Protein AF-A0A1B6MP65-F1 (afdb_monomer_lite)

Sequence (107 aa):
VNLLQTLPEADRSKDRLSELLDDRNLGFLCPLLRIQAELWKQLEADQNPSALYKWIKESLEPAHHMDKSFISALVTVVVKYISQEASGADKGQEREKALLEKYKPVL

Structure (mmCIF, N/CA/C/O backbone):
data_AF-A0A1B6MP65-F1
#
_entry.id   AF-A0A1B6MP65-F1
#
loop_
_atom_site.group_PDB
_atom_site.id
_atom_site.type_symbol
_atom_site.label_atom_id
_atom_site.label_alt_id
_atom_site.label_comp_id
_atom_site.label_asym_id
_atom_site.label_entity_id
_atom_site.label_seq_id
_atom_site.pdbx_PDB_ins_code
_atom_site.Cartn_x
_atom_site.Cartn_y
_atom_site.Cartn_z
_atom_site.occupancy
_atom_site.B_iso_or_equiv
_atom_site.auth_seq_id
_atom_site.auth_comp_id
_atom_site.auth_asym_id
_atom_site.auth_atom_id
_atom_site.pdbx_PDB_model_num
ATOM 1 N N . VAL A 1 1 ? 0.132 1.452 -26.543 1.00 64.75 1 VAL A N 1
ATOM 2 C CA . VAL A 1 1 ? -1.016 0.553 -26.822 1.00 64.75 1 VAL A CA 1
ATOM 3 C C . VAL A 1 1 ? -1.878 0.495 -25.573 1.00 64.75 1 VAL A C 1
ATOM 5 O O . VAL A 1 1 ? -1.317 0.316 -24.501 1.00 64.75 1 VAL A O 1
ATOM 8 N N . ASN A 1 2 ? -3.195 0.698 -25.674 1.00 79.38 2 ASN A N 1
ATOM 9 C CA . ASN A 1 2 ? -4.102 0.537 -24.534 1.00 79.38 2 ASN A CA 1
ATOM 10 C C . ASN A 1 2 ? -4.548 -0.931 -24.455 1.00 79.38 2 ASN A C 1
ATOM 12 O O . ASN A 1 2 ? -5.446 -1.343 -25.184 1.00 79.38 2 ASN A O 1
ATOM 16 N N . LEU A 1 3 ? -3.896 -1.721 -23.599 1.00 83.12 3 LEU A N 1
ATOM 17 C CA . LEU A 1 3 ? -4.146 -3.166 -23.481 1.00 83.12 3 LEU A CA 1
ATOM 18 C C . LEU A 1 3 ? -5.577 -3.480 -23.026 1.00 83.12 3 LEU A C 1
ATOM 20 O O . LEU A 1 3 ? -6.166 -4.456 -23.477 1.00 83.12 3 LEU A O 1
ATOM 24 N N . LEU A 1 4 ? -6.189 -2.604 -22.228 1.00 85.38 4 LEU A N 1
ATOM 25 C CA . LEU A 1 4 ? -7.594 -2.724 -21.828 1.00 85.38 4 LEU A CA 1
ATOM 26 C C . LEU A 1 4 ? -8.533 -2.689 -23.042 1.00 85.38 4 LEU A C 1
ATOM 28 O O . LEU A 1 4 ? -9.503 -3.434 -23.098 1.00 85.38 4 LEU A O 1
ATOM 32 N N . GLN A 1 5 ? -8.219 -1.877 -24.055 1.00 89.19 5 GLN A N 1
ATOM 33 C CA . GLN A 1 5 ? -9.007 -1.807 -25.291 1.00 89.19 5 GLN A CA 1
ATOM 34 C C . GLN A 1 5 ? -8.798 -3.011 -26.218 1.00 89.19 5 GLN A C 1
ATOM 36 O O . GLN A 1 5 ? -9.580 -3.192 -27.148 1.00 89.19 5 GLN A O 1
ATOM 41 N N . THR A 1 6 ? -7.788 -3.846 -25.957 1.00 87.81 6 THR A N 1
ATOM 42 C CA . THR A 1 6 ? -7.580 -5.107 -26.688 1.00 87.81 6 THR A CA 1
ATOM 43 C C . THR A 1 6 ? -8.374 -6.281 -26.111 1.00 87.81 6 THR A C 1
ATOM 45 O O . THR A 1 6 ? -8.427 -7.336 -26.738 1.00 87.81 6 THR A O 1
ATOM 48 N N . LEU A 1 7 ? -9.018 -6.105 -24.949 1.00 88.62 7 LEU A N 1
ATOM 49 C CA . LEU A 1 7 ? -9.878 -7.117 -24.337 1.00 88.62 7 LEU A CA 1
ATOM 50 C C . LEU A 1 7 ? -11.323 -7.046 -24.874 1.00 88.62 7 LEU A C 1
ATOM 52 O O . LEU A 1 7 ? -11.797 -5.951 -25.227 1.00 88.62 7 LEU A O 1
ATOM 56 N N . PRO A 1 8 ? -12.049 -8.187 -24.890 1.00 92.31 8 PRO A N 1
ATOM 57 C CA . PRO A 1 8 ? -13.499 -8.206 -25.070 1.00 92.31 8 PRO A CA 1
ATOM 58 C C . PRO A 1 8 ? -14.184 -7.254 -24.091 1.00 92.31 8 PRO A C 1
ATOM 60 O O . PRO A 1 8 ? -13.734 -7.100 -22.961 1.00 92.31 8 PRO A O 1
ATOM 63 N N . GLU A 1 9 ? -15.283 -6.622 -24.504 1.00 92.06 9 GLU A N 1
ATOM 64 C CA . GLU A 1 9 ? -15.932 -5.561 -23.720 1.00 92.06 9 GLU A CA 1
ATOM 65 C C . GLU A 1 9 ? -16.355 -6.007 -22.311 1.00 92.06 9 GLU A C 1
ATOM 67 O O . GLU A 1 9 ? -16.188 -5.249 -21.360 1.00 92.06 9 GLU A O 1
ATOM 72 N N . ALA A 1 10 ? -16.789 -7.262 -22.169 1.00 91.25 10 ALA A N 1
ATOM 73 C CA . ALA A 1 10 ? -17.142 -7.871 -20.887 1.00 91.25 10 ALA A CA 1
ATOM 74 C C . ALA A 1 10 ? -15.949 -8.033 -19.922 1.00 91.25 10 ALA A C 1
ATOM 76 O O . ALA A 1 10 ? -16.143 -8.061 -18.712 1.00 91.25 10 ALA A O 1
ATOM 77 N N . ASP A 1 11 ? -14.723 -8.105 -20.447 1.00 86.94 11 ASP A N 1
ATOM 78 C CA . ASP A 1 11 ? -13.488 -8.317 -19.683 1.00 86.94 11 ASP A CA 1
ATOM 79 C C . ASP A 1 11 ? -12.713 -7.010 -19.430 1.00 86.94 11 ASP A C 1
ATOM 81 O O . ASP A 1 11 ? -11.602 -7.039 -18.897 1.00 86.94 11 ASP A O 1
ATOM 85 N N . ARG A 1 12 ? -13.252 -5.841 -19.815 1.00 90.56 12 ARG A N 1
ATOM 86 C CA . ARG A 1 12 ? -12.559 -4.544 -19.698 1.00 90.56 12 ARG A CA 1
ATOM 87 C C . ARG A 1 12 ? -12.552 -3.996 -18.269 1.00 90.56 12 ARG A C 1
ATOM 89 O O . ARG A 1 12 ? -13.065 -2.910 -18.002 1.00 90.56 12 ARG A O 1
ATOM 96 N N . SER A 1 13 ? -11.907 -4.707 -17.355 1.00 88.44 13 SER A N 1
ATOM 97 C CA . SER A 1 13 ? -11.585 -4.221 -16.014 1.00 88.44 13 SER A CA 1
ATOM 98 C C . SER A 1 13 ? -10.080 -4.307 -15.751 1.00 88.44 13 SER A C 1
ATOM 100 O O . SER A 1 13 ? -9.357 -5.073 -16.390 1.00 88.44 13 SER A O 1
ATOM 102 N N . LYS A 1 14 ? -9.580 -3.478 -14.826 1.00 80.75 14 LYS A N 1
ATOM 103 C CA . LYS A 1 14 ? -8.157 -3.493 -14.446 1.00 80.75 14 LYS A CA 1
ATOM 104 C C . LYS A 1 14 ? -7.775 -4.806 -13.767 1.00 80.75 14 LYS A C 1
ATOM 106 O O . LYS A 1 14 ? -6.712 -5.334 -14.071 1.00 80.75 14 LYS A O 1
ATOM 111 N N . ASP A 1 15 ? -8.654 -5.328 -12.917 1.00 81.88 15 ASP A N 1
ATOM 112 C CA . ASP A 1 15 ? -8.445 -6.598 -12.219 1.00 81.88 15 ASP A CA 1
ATOM 113 C C . ASP A 1 15 ? -8.366 -7.751 -13.225 1.00 81.88 15 ASP A C 1
ATOM 115 O O . ASP A 1 15 ? -7.399 -8.509 -13.220 1.00 81.88 15 ASP A O 1
ATOM 119 N N . ARG A 1 16 ? -9.294 -7.794 -14.194 1.00 86.19 16 ARG A N 1
ATOM 120 C CA . ARG A 1 16 ? -9.304 -8.823 -15.238 1.00 86.19 16 ARG A CA 1
ATOM 121 C C . ARG A 1 16 ? -8.095 -8.731 -16.163 1.00 86.19 16 ARG A C 1
ATOM 123 O O . ARG A 1 16 ? -7.517 -9.753 -16.524 1.00 86.19 16 ARG A O 1
ATOM 130 N N . LEU A 1 17 ? -7.685 -7.516 -16.535 1.00 86.62 17 LEU A N 1
ATOM 131 C CA . LEU A 1 17 ? -6.449 -7.312 -17.288 1.00 86.62 17 LEU A CA 1
ATOM 132 C C . LEU A 1 17 ? -5.233 -7.810 -16.492 1.00 86.62 17 LEU A C 1
ATOM 134 O O . LEU A 1 17 ? -4.375 -8.460 -17.078 1.00 86.62 17 LEU A O 1
ATOM 138 N N . SER A 1 18 ? -5.162 -7.537 -15.186 1.00 80.56 18 SER A N 1
ATOM 139 C CA . SER A 1 18 ? -4.059 -7.999 -14.336 1.00 80.56 18 SER A CA 1
ATOM 140 C C . SER A 1 18 ? -3.998 -9.526 -14.268 1.00 80.56 18 SER A C 1
ATOM 142 O O . SER A 1 18 ? -2.940 -10.088 -14.533 1.00 80.56 18 SER A O 1
ATOM 144 N N . GLU A 1 19 ? -5.128 -10.197 -14.019 1.00 83.44 19 GLU A N 1
ATOM 145 C CA . GLU A 1 19 ? -5.228 -11.666 -14.020 1.00 83.44 19 GLU A CA 1
ATOM 146 C C . GLU A 1 19 ? -4.741 -12.269 -15.345 1.00 83.44 19 GLU A C 1
ATOM 148 O O . GLU A 1 19 ? -3.884 -13.146 -15.365 1.00 83.44 19 GLU A O 1
ATOM 153 N N . LEU A 1 20 ? -5.228 -11.746 -16.476 1.00 86.00 20 LEU A N 1
ATOM 154 C CA . LEU A 1 20 ? -4.877 -12.242 -17.811 1.00 86.00 20 LEU A CA 1
ATOM 155 C C . LEU A 1 20 ? -3.405 -12.031 -18.180 1.00 86.00 20 LEU A C 1
ATOM 157 O O . LEU A 1 20 ? -2.879 -12.749 -19.042 1.00 86.00 20 LEU A O 1
ATOM 161 N N . LEU A 1 21 ? -2.772 -11.001 -17.614 1.00 85.19 21 LEU A N 1
ATOM 162 C CA . LEU A 1 21 ? -1.347 -10.751 -17.776 1.00 85.19 21 LEU A CA 1
ATOM 163 C C . LEU A 1 21 ? -0.536 -11.696 -16.888 1.00 85.19 21 LEU A C 1
ATOM 165 O O . LEU A 1 21 ? 0.435 -12.268 -17.377 1.00 85.19 21 LEU A O 1
ATOM 169 N N . ASP A 1 22 ? -0.944 -11.915 -15.641 1.00 81.50 22 ASP A N 1
ATOM 170 C CA . ASP A 1 22 ? -0.267 -12.831 -14.719 1.00 81.50 22 ASP A CA 1
ATOM 171 C C . ASP A 1 22 ? -0.348 -14.289 -15.204 1.00 81.50 22 ASP A C 1
ATOM 173 O O . ASP A 1 22 ? 0.688 -14.949 -15.302 1.00 81.50 22 ASP A O 1
ATOM 177 N N . ASP A 1 23 ? -1.521 -14.748 -15.662 1.00 87.19 23 ASP A N 1
ATOM 178 C CA . ASP A 1 23 ? -1.737 -16.091 -16.234 1.00 87.19 23 ASP A CA 1
ATOM 179 C C . ASP A 1 23 ? -0.810 -16.398 -17.424 1.00 87.19 23 ASP A C 1
ATOM 181 O O . ASP A 1 23 ? -0.514 -17.556 -17.728 1.00 87.19 23 ASP A O 1
ATOM 185 N N . ARG A 1 24 ? -0.350 -15.356 -18.129 1.00 86.06 24 ARG A N 1
ATOM 186 C CA . ARG A 1 24 ? 0.520 -15.469 -19.310 1.00 86.06 24 ARG A CA 1
ATOM 187 C C . ARG A 1 24 ? 1.962 -15.031 -19.059 1.00 86.06 24 ARG A C 1
ATOM 189 O O . ARG A 1 24 ? 2.720 -14.920 -20.021 1.00 86.06 24 ARG A O 1
ATOM 196 N N . ASN A 1 25 ? 2.354 -14.767 -17.811 1.00 77.75 25 ASN A N 1
ATOM 197 C CA . ASN A 1 25 ? 3.654 -14.177 -17.454 1.00 77.75 25 ASN A CA 1
ATOM 198 C C . ASN A 1 25 ? 3.947 -12.832 -18.163 1.00 77.75 25 ASN A C 1
ATOM 200 O O . ASN A 1 25 ? 5.098 -12.448 -18.368 1.00 77.75 25 ASN A O 1
ATOM 204 N N . LEU A 1 26 ? 2.898 -12.095 -18.534 1.00 79.81 26 LEU A N 1
ATOM 205 C CA . LEU A 1 26 ? 2.939 -10.779 -19.172 1.00 79.81 26 LEU A CA 1
ATOM 206 C C . LEU A 1 26 ? 2.720 -9.624 -18.182 1.00 79.81 26 LEU A C 1
ATOM 208 O O . LEU A 1 26 ? 2.556 -8.483 -18.612 1.00 79.81 26 LEU A O 1
ATOM 212 N N . GLY A 1 27 ? 2.749 -9.870 -16.867 1.00 68.31 27 GLY A N 1
ATOM 213 C CA . GLY A 1 27 ? 2.593 -8.829 -15.836 1.00 68.31 27 GLY A CA 1
ATOM 214 C C . GLY A 1 27 ? 3.551 -7.635 -16.000 1.00 68.31 27 GLY A C 1
ATOM 215 O O . GLY A 1 27 ? 3.234 -6.516 -15.600 1.00 68.31 27 GLY A O 1
ATOM 216 N N . PHE A 1 28 ? 4.687 -7.828 -16.687 1.00 67.25 28 PHE A N 1
ATOM 217 C CA . PHE A 1 28 ? 5.624 -6.758 -17.055 1.00 67.25 28 PHE A CA 1
ATOM 218 C C . PHE A 1 28 ? 5.030 -5.687 -17.987 1.00 67.25 28 PHE A C 1
ATOM 220 O O . PHE A 1 28 ? 5.566 -4.586 -18.062 1.00 67.25 28 PHE A O 1
ATOM 227 N N . LEU A 1 29 ? 3.937 -5.980 -18.699 1.00 73.38 29 LEU A N 1
ATOM 228 C CA . LEU A 1 29 ? 3.256 -5.022 -19.575 1.00 73.38 29 LEU A CA 1
ATOM 229 C C . LEU A 1 29 ? 2.424 -3.992 -18.797 1.00 73.38 29 LEU A C 1
ATOM 231 O O . LEU A 1 29 ? 2.025 -2.973 -19.360 1.00 73.38 29 LEU A O 1
ATOM 235 N N . CYS A 1 30 ? 2.155 -4.247 -17.515 1.00 73.44 30 CYS A N 1
ATOM 236 C CA . CYS A 1 30 ? 1.453 -3.340 -16.611 1.00 73.44 30 CYS A CA 1
ATOM 237 C C . CYS A 1 30 ? 2.164 -3.301 -15.247 1.00 73.44 30 CYS A C 1
ATOM 239 O O . CYS A 1 30 ? 1.570 -3.671 -14.231 1.00 73.44 30 CYS A O 1
ATOM 241 N N . PRO A 1 31 ? 3.423 -2.822 -15.198 1.00 73.88 31 PRO A N 1
ATOM 242 C CA . PRO A 1 31 ? 4.256 -2.904 -13.997 1.00 73.88 31 PRO A CA 1
ATOM 243 C C . PRO A 1 31 ? 3.619 -2.176 -12.806 1.00 73.88 31 PRO A C 1
ATOM 245 O O . PRO A 1 31 ? 3.738 -2.624 -11.670 1.00 73.88 31 PRO A O 1
ATOM 248 N N . LEU A 1 32 ? 2.861 -1.104 -13.070 1.00 75.19 32 LEU A N 1
ATOM 249 C CA . LEU A 1 32 ? 2.151 -0.348 -12.042 1.00 75.19 32 LEU A CA 1
ATOM 250 C C . LEU A 1 32 ? 0.960 -1.108 -11.423 1.00 75.19 32 LEU A C 1
ATOM 252 O O . LEU A 1 32 ? 0.700 -0.969 -10.233 1.00 75.19 32 LEU A O 1
ATOM 256 N N . LEU A 1 33 ? 0.222 -1.902 -12.206 1.00 75.12 33 LEU A N 1
ATOM 257 C CA . LEU A 1 33 ? -0.882 -2.710 -11.664 1.00 75.12 33 LEU A CA 1
ATOM 258 C C . LEU A 1 33 ? -0.331 -3.869 -10.836 1.00 75.12 33 LEU A C 1
ATOM 260 O O . LEU A 1 33 ? -0.801 -4.117 -9.727 1.00 75.12 33 LEU A O 1
ATOM 264 N N . ARG A 1 34 ? 0.731 -4.507 -11.337 1.00 81.75 34 ARG A N 1
ATOM 265 C CA . ARG A 1 34 ? 1.418 -5.577 -10.621 1.00 81.75 34 ARG A CA 1
ATOM 266 C C . ARG A 1 34 ? 1.973 -5.097 -9.279 1.00 81.75 34 ARG A C 1
ATOM 268 O O . ARG A 1 34 ? 1.717 -5.743 -8.269 1.00 81.75 34 ARG A O 1
ATOM 275 N N . ILE A 1 35 ? 2.662 -3.951 -9.238 1.00 86.75 35 ILE A N 1
ATOM 276 C CA . ILE A 1 35 ? 3.211 -3.443 -7.971 1.00 86.75 35 ILE A CA 1
ATOM 277 C C . ILE A 1 35 ? 2.106 -3.092 -6.970 1.00 86.75 35 ILE A C 1
ATOM 279 O O . ILE A 1 35 ? 2.257 -3.357 -5.784 1.00 86.75 35 ILE A O 1
ATOM 283 N N . GLN A 1 36 ? 0.964 -2.562 -7.424 1.00 88.25 36 GLN A N 1
ATOM 284 C CA . GLN A 1 36 ? -0.183 -2.311 -6.545 1.00 88.25 36 GLN A CA 1
ATOM 285 C C . GLN A 1 36 ? -0.740 -3.607 -5.943 1.00 88.25 36 GLN A C 1
ATOM 287 O O . GLN A 1 36 ? -1.019 -3.648 -4.745 1.00 88.25 36 GLN A O 1
ATOM 292 N N . ALA A 1 37 ? -0.869 -4.664 -6.749 1.00 87.50 37 ALA A N 1
ATOM 293 C CA . ALA A 1 37 ? -1.326 -5.969 -6.283 1.00 87.50 37 ALA A CA 1
ATOM 294 C C . ALA A 1 37 ? -0.331 -6.616 -5.304 1.00 87.50 37 ALA A C 1
ATOM 296 O O . ALA A 1 37 ? -0.740 -7.181 -4.292 1.00 87.50 37 ALA A O 1
ATOM 297 N N . GLU A 1 38 ? 0.974 -6.516 -5.567 1.00 92.06 38 GLU A N 1
ATOM 298 C CA . GLU A 1 38 ? 2.012 -7.030 -4.667 1.00 92.06 38 GLU A CA 1
ATOM 299 C C . GLU A 1 38 ? 2.050 -6.258 -3.337 1.00 92.06 38 GLU A C 1
ATOM 301 O O . GLU A 1 38 ? 2.061 -6.889 -2.281 1.00 92.06 38 GLU A O 1
ATOM 306 N N . LEU A 1 39 ? 1.971 -4.921 -3.364 1.00 95.00 39 LEU A N 1
ATOM 307 C CA . LEU A 1 39 ? 1.871 -4.085 -2.160 1.00 95.00 39 LEU A CA 1
ATOM 308 C C . LEU A 1 39 ? 0.637 -4.442 -1.317 1.00 95.00 39 LEU A C 1
ATOM 310 O O . LEU A 1 39 ? 0.735 -4.539 -0.095 1.00 95.00 39 LEU A O 1
ATOM 314 N N . TRP A 1 40 ? -0.513 -4.667 -1.964 1.00 95.31 40 TRP A N 1
ATOM 315 C CA . TRP A 1 40 ? -1.738 -5.087 -1.281 1.00 95.31 40 TRP A CA 1
ATOM 316 C C . TRP A 1 40 ? -1.559 -6.441 -0.586 1.00 95.31 40 TRP A C 1
ATOM 318 O O . TRP A 1 40 ? -1.854 -6.567 0.600 1.00 95.31 40 TRP A O 1
ATOM 328 N N . LYS A 1 41 ? -0.980 -7.426 -1.287 1.00 95.12 41 LYS A N 1
ATOM 329 C CA . LYS A 1 41 ? -0.672 -8.746 -0.715 1.00 95.12 41 LYS A CA 1
ATOM 330 C C . LYS A 1 41 ? 0.242 -8.652 0.508 1.00 95.12 41 LYS A C 1
ATOM 332 O O . LYS A 1 41 ? 0.038 -9.396 1.462 1.00 95.12 41 LYS A O 1
ATOM 337 N N . GLN A 1 42 ? 1.231 -7.752 0.504 1.00 96.88 42 GLN A N 1
ATOM 338 C CA . GLN A 1 42 ? 2.095 -7.559 1.675 1.00 96.88 42 GLN A CA 1
ATOM 339 C C . GLN A 1 42 ? 1.319 -7.018 2.882 1.00 96.88 42 GLN A C 1
ATOM 341 O O . GLN A 1 42 ?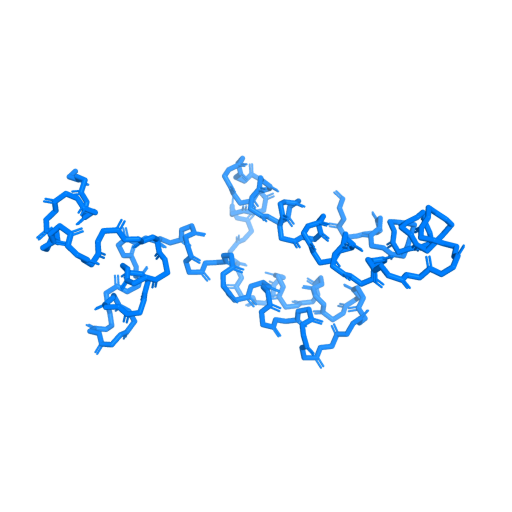 1.523 -7.504 3.990 1.00 96.88 42 GLN A O 1
ATOM 346 N N . LEU A 1 43 ? 0.409 -6.061 2.670 1.00 96.38 43 LEU A N 1
ATOM 347 C CA . LEU A 1 43 ? -0.429 -5.498 3.737 1.00 96.38 43 LEU A CA 1
ATOM 348 C C . LEU A 1 43 ? -1.395 -6.527 4.342 1.00 96.38 43 LEU A C 1
ATOM 350 O O . LEU A 1 43 ? -1.622 -6.512 5.550 1.00 96.38 43 LEU A O 1
ATOM 354 N N . GLU A 1 44 ? -1.952 -7.419 3.519 1.00 95.06 44 GLU A N 1
ATOM 355 C CA . GLU A 1 44 ? -2.810 -8.515 3.990 1.00 95.06 44 GLU A CA 1
ATOM 356 C C . GLU A 1 44 ? -2.019 -9.599 4.734 1.00 95.06 44 GLU A C 1
ATOM 358 O O . GLU A 1 44 ? -2.525 -10.177 5.696 1.00 95.06 44 GLU A O 1
ATOM 363 N N . ALA A 1 45 ? -0.783 -9.872 4.306 1.00 95.69 45 ALA A N 1
ATOM 364 C CA . ALA A 1 45 ? 0.065 -10.898 4.904 1.00 95.69 45 ALA A CA 1
ATOM 365 C C . ALA A 1 45 ? 0.667 -10.470 6.253 1.00 95.69 45 ALA A C 1
ATOM 367 O O . ALA A 1 45 ? 0.686 -11.266 7.192 1.00 95.69 45 ALA A O 1
ATOM 368 N N . ASP A 1 46 ? 1.160 -9.232 6.357 1.00 95.81 46 ASP A N 1
ATOM 369 C CA . ASP A 1 46 ? 1.725 -8.679 7.589 1.00 95.81 46 ASP A CA 1
ATOM 370 C C . ASP A 1 46 ? 1.402 -7.183 7.722 1.00 95.81 46 ASP A C 1
ATOM 372 O O . ASP A 1 46 ? 1.886 -6.329 6.979 1.00 95.81 46 ASP A O 1
ATOM 376 N N . GLN A 1 47 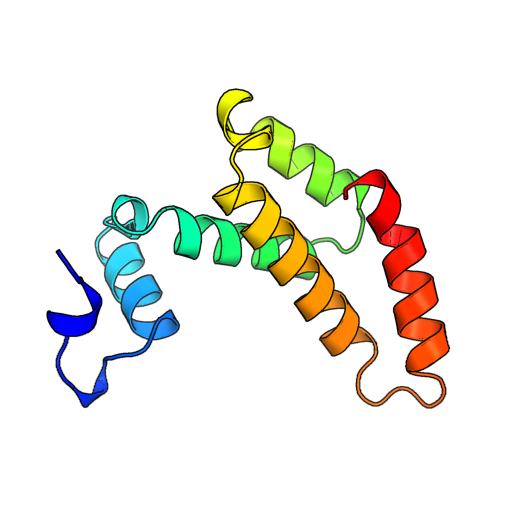? 0.623 -6.850 8.750 1.00 94.00 47 GLN A N 1
ATOM 377 C CA . GLN A 1 47 ? 0.203 -5.480 9.037 1.00 94.00 47 GLN A CA 1
ATOM 378 C C . GLN A 1 47 ? 1.301 -4.636 9.718 1.00 94.00 47 GLN A C 1
ATOM 380 O O . GLN A 1 47 ? 1.013 -3.547 10.230 1.00 94.00 47 GLN A O 1
ATOM 385 N N . ASN A 1 48 ? 2.534 -5.134 9.840 1.00 95.81 48 ASN A N 1
ATOM 386 C CA . ASN A 1 48 ? 3.675 -4.403 10.379 1.00 95.81 48 ASN A CA 1
ATOM 387 C C . ASN A 1 48 ? 4.302 -3.481 9.306 1.00 95.81 48 ASN A C 1
ATOM 389 O O . ASN A 1 48 ? 4.855 -3.974 8.322 1.00 95.81 48 ASN A O 1
ATOM 393 N N . PRO A 1 49 ? 4.327 -2.146 9.500 1.00 96.56 49 PRO A N 1
ATOM 394 C CA . PRO A 1 49 ? 4.895 -1.208 8.526 1.00 96.56 49 PRO A CA 1
ATOM 395 C C . PRO A 1 49 ? 6.370 -1.483 8.204 1.00 96.56 49 PRO A C 1
ATOM 397 O O . PRO A 1 49 ? 6.811 -1.284 7.074 1.00 96.56 49 PRO A O 1
ATOM 400 N N . SER A 1 50 ? 7.133 -1.997 9.173 1.00 96.81 50 SER A N 1
ATOM 401 C CA . SER A 1 50 ? 8.534 -2.373 8.967 1.00 96.81 50 SER A CA 1
ATOM 402 C C . SER A 1 50 ? 8.692 -3.548 7.996 1.00 96.81 50 SER A C 1
ATOM 404 O O . SER A 1 50 ? 9.688 -3.599 7.276 1.00 96.81 50 SER A O 1
ATOM 406 N N . ALA A 1 51 ? 7.726 -4.474 7.952 1.00 96.94 51 ALA A N 1
ATOM 407 C CA . ALA A 1 51 ? 7.726 -5.589 7.007 1.00 96.94 51 ALA A CA 1
ATOM 408 C C . ALA A 1 51 ? 7.467 -5.091 5.579 1.00 96.94 51 ALA A C 1
ATOM 410 O O . ALA A 1 51 ? 8.235 -5.418 4.674 1.00 96.94 51 ALA A O 1
ATOM 411 N N . LEU A 1 52 ? 6.476 -4.208 5.398 1.00 97.06 52 LEU A N 1
ATOM 412 C CA . LEU A 1 52 ? 6.213 -3.549 4.115 1.00 97.06 52 LEU A CA 1
ATOM 413 C C . LEU A 1 52 ? 7.437 -2.757 3.625 1.00 97.06 52 LEU A C 1
ATOM 415 O O . LEU A 1 52 ? 7.859 -2.913 2.481 1.00 97.06 52 LEU A O 1
ATOM 419 N N . TYR A 1 53 ? 8.047 -1.947 4.497 1.00 96.56 53 TYR A N 1
ATOM 420 C CA . TYR A 1 53 ? 9.251 -1.179 4.167 1.00 96.56 53 TYR A CA 1
ATOM 421 C C . TYR A 1 53 ? 10.419 -2.080 3.750 1.00 96.56 53 TYR A C 1
ATOM 423 O O . TYR A 1 53 ? 11.096 -1.805 2.758 1.00 96.56 53 TYR A O 1
ATOM 431 N N . LYS A 1 54 ? 10.647 -3.174 4.487 1.00 96.75 54 LYS A N 1
ATOM 432 C CA . LYS A 1 54 ? 11.676 -4.160 4.149 1.00 96.75 54 LYS A CA 1
ATOM 433 C C . LYS A 1 54 ? 11.414 -4.776 2.773 1.00 96.75 54 LYS A C 1
ATOM 435 O O . LYS A 1 54 ? 12.322 -4.783 1.946 1.00 96.75 54 LYS A O 1
ATOM 440 N N . TRP A 1 55 ? 10.183 -5.215 2.510 1.00 95.81 55 TRP A N 1
ATOM 441 C CA . TRP A 1 55 ? 9.809 -5.811 1.228 1.00 95.81 55 TRP A CA 1
ATOM 442 C C . TRP A 1 55 ? 10.037 -4.854 0.055 1.00 95.81 55 TRP A C 1
ATOM 444 O O . TRP A 1 55 ? 10.612 -5.265 -0.952 1.00 95.81 55 TRP A O 1
ATOM 4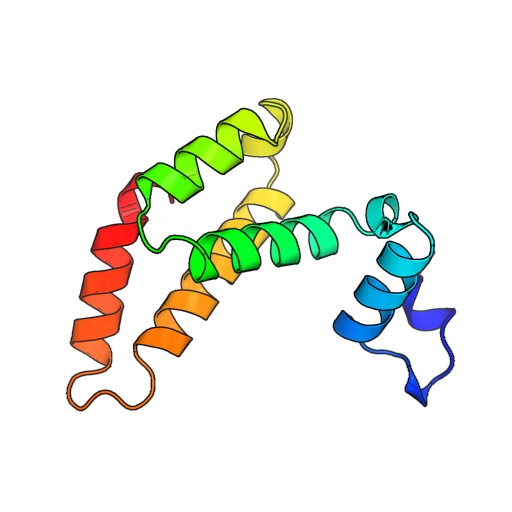54 N N . ILE A 1 56 ? 9.664 -3.576 0.202 1.00 94.88 56 ILE A N 1
ATOM 455 C CA . ILE A 1 56 ? 9.902 -2.536 -0.813 1.00 94.88 56 ILE A CA 1
ATOM 456 C C . ILE A 1 56 ? 11.395 -2.454 -1.152 1.00 94.88 56 ILE A C 1
ATOM 458 O O . ILE A 1 56 ? 11.754 -2.494 -2.325 1.00 94.88 56 ILE A O 1
ATOM 462 N N . LYS A 1 57 ? 12.271 -2.399 -0.139 1.00 94.88 57 LYS A N 1
ATOM 463 C CA . LYS A 1 57 ? 13.726 -2.301 -0.354 1.00 94.88 57 LYS A CA 1
ATOM 464 C C . LYS A 1 57 ? 14.346 -3.543 -0.984 1.00 94.88 57 LYS A C 1
ATOM 466 O O . LYS A 1 57 ? 15.368 -3.419 -1.648 1.00 94.88 57 LYS A O 1
ATOM 471 N N . GLU A 1 58 ? 13.797 -4.719 -0.702 1.00 94.75 58 GLU A N 1
ATOM 472 C CA . GLU A 1 58 ? 14.323 -5.994 -1.201 1.00 94.75 58 GLU A CA 1
ATOM 473 C C . GLU A 1 58 ? 13.800 -6.327 -2.604 1.00 94.75 58 GLU A C 1
ATOM 475 O O . GLU A 1 58 ? 14.499 -6.982 -3.374 1.00 94.75 58 GLU A O 1
ATOM 480 N N . SER A 1 59 ? 12.594 -5.866 -2.945 1.00 89.00 59 SER A N 1
ATOM 481 C CA . SER A 1 59 ? 11.893 -6.252 -4.177 1.00 89.00 59 SER A CA 1
ATOM 482 C C . SER A 1 59 ? 12.022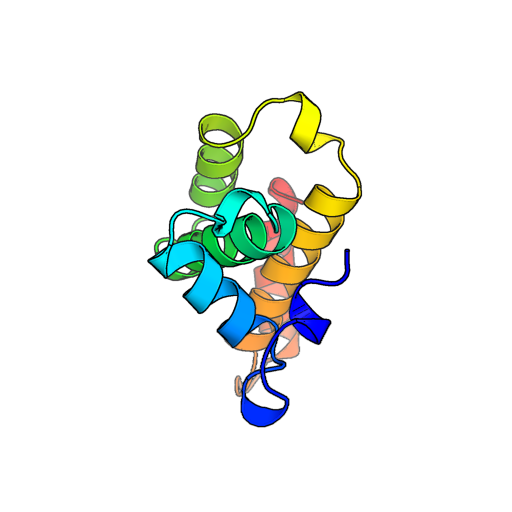 -5.230 -5.306 1.00 89.00 59 SER A C 1
ATOM 484 O O . SER A 1 59 ? 11.754 -5.568 -6.458 1.00 89.00 59 SER A O 1
ATOM 486 N N . LEU A 1 60 ? 12.420 -3.990 -5.001 1.00 88.19 60 LEU A N 1
ATOM 487 C CA . LEU A 1 60 ? 12.525 -2.905 -5.976 1.00 88.19 60 LEU A CA 1
ATOM 488 C C . LEU A 1 60 ? 13.938 -2.337 -6.058 1.00 88.19 60 LEU A C 1
ATOM 490 O O . LEU A 1 60 ? 14.653 -2.200 -5.066 1.00 88.19 60 LEU A O 1
ATOM 494 N N . GLU A 1 61 ? 14.326 -1.934 -7.266 1.00 87.94 61 GLU A N 1
ATOM 495 C CA . GLU A 1 61 ? 15.569 -1.196 -7.457 1.00 87.94 61 GLU A CA 1
ATOM 496 C C . GLU A 1 61 ? 15.444 0.232 -6.894 1.00 87.94 61 GLU A C 1
ATOM 498 O O . GLU A 1 61 ? 14.400 0.867 -7.082 1.00 87.94 61 GLU A O 1
ATOM 503 N N . PRO A 1 62 ? 16.518 0.812 -6.324 1.00 88.75 62 PRO A N 1
ATOM 504 C CA . PRO A 1 62 ? 16.480 2.144 -5.714 1.00 88.75 62 PRO A CA 1
ATOM 505 C C . PRO A 1 62 ? 15.958 3.266 -6.621 1.00 88.75 62 PRO A C 1
ATOM 507 O O . PRO A 1 62 ? 15.396 4.242 -6.126 1.00 88.75 62 PRO A O 1
ATOM 510 N N . ALA A 1 63 ? 16.117 3.130 -7.943 1.00 86.12 63 ALA A N 1
ATOM 511 C CA . ALA A 1 63 ? 15.611 4.090 -8.921 1.00 86.12 63 ALA A CA 1
ATOM 512 C C . ALA A 1 63 ? 14.075 4.225 -8.883 1.00 86.12 63 ALA A C 1
ATOM 514 O O . ALA A 1 63 ? 13.551 5.316 -9.100 1.00 86.12 63 ALA A O 1
ATOM 515 N N . HIS A 1 64 ? 13.356 3.150 -8.542 1.00 85.81 64 HIS A N 1
ATOM 516 C CA . HIS A 1 64 ? 11.894 3.144 -8.461 1.00 85.81 64 HIS A CA 1
ATOM 517 C C . HIS A 1 64 ? 11.370 3.871 -7.217 1.00 85.81 64 HIS A C 1
ATOM 519 O O . HIS A 1 64 ? 10.242 4.352 -7.226 1.00 85.81 64 HIS A O 1
ATOM 525 N N . HIS A 1 65 ? 12.179 4.027 -6.162 1.00 89.12 65 HIS A N 1
ATOM 526 C CA . HIS A 1 65 ? 11.743 4.693 -4.926 1.00 89.12 65 HIS A CA 1
ATOM 527 C C . HIS A 1 65 ? 11.442 6.186 -5.121 1.00 89.12 65 HIS A C 1
ATOM 529 O O . HIS A 1 65 ? 10.691 6.768 -4.345 1.00 89.12 65 HIS A O 1
ATOM 535 N N . MET A 1 66 ? 12.033 6.805 -6.146 1.00 90.12 66 MET A N 1
ATOM 536 C CA . MET A 1 66 ? 11.809 8.210 -6.504 1.00 90.12 66 MET A CA 1
ATOM 537 C C . MET A 1 66 ? 10.819 8.364 -7.669 1.00 90.12 66 MET A C 1
ATOM 539 O O . MET A 1 66 ? 10.530 9.488 -8.089 1.00 90.12 66 MET A O 1
ATOM 543 N N . ASP A 1 67 ? 10.303 7.256 -8.212 1.00 90.12 67 ASP A N 1
ATOM 544 C CA . ASP A 1 67 ? 9.336 7.295 -9.302 1.00 90.12 67 ASP A CA 1
ATOM 545 C C . ASP A 1 67 ? 7.967 7.766 -8.793 1.00 90.12 67 ASP A C 1
ATOM 547 O O . ASP A 1 67 ? 7.394 7.223 -7.846 1.00 90.12 67 ASP A O 1
ATOM 551 N N . LYS A 1 68 ? 7.407 8.783 -9.454 1.00 88.69 68 LYS A N 1
ATOM 552 C CA . LYS A 1 68 ? 6.127 9.386 -9.051 1.00 88.69 68 LYS A CA 1
ATOM 553 C C . LYS A 1 68 ? 4.966 8.401 -9.150 1.00 88.69 68 LYS A C 1
ATOM 555 O O . LYS A 1 68 ? 4.031 8.486 -8.354 1.00 88.69 68 LYS A O 1
ATOM 560 N N . SER A 1 69 ? 5.008 7.491 -10.121 1.00 84.62 69 SER A N 1
ATOM 561 C CA . SER A 1 69 ? 3.956 6.494 -10.312 1.00 84.62 69 SER A CA 1
ATOM 562 C C . SER A 1 69 ? 4.010 5.460 -9.192 1.00 84.62 69 SER A C 1
ATOM 564 O O . SER A 1 69 ? 2.968 5.136 -8.628 1.00 84.62 69 SER A O 1
ATOM 566 N N . PHE A 1 70 ? 5.210 5.013 -8.808 1.00 90.81 70 PHE A N 1
ATOM 567 C CA . PHE A 1 70 ? 5.402 4.145 -7.646 1.00 90.81 70 PHE A CA 1
ATOM 568 C C . PHE A 1 70 ? 4.924 4.806 -6.348 1.00 90.81 70 PHE A C 1
ATOM 570 O O . PHE A 1 70 ? 4.115 4.214 -5.638 1.00 90.81 70 PHE A O 1
ATOM 577 N N . ILE A 1 71 ? 5.344 6.044 -6.065 1.00 93.06 71 ILE A N 1
ATOM 578 C CA . ILE A 1 71 ? 4.904 6.779 -4.866 1.00 93.06 71 ILE A CA 1
ATOM 579 C C . ILE A 1 71 ? 3.374 6.899 -4.847 1.00 93.06 71 ILE A C 1
ATOM 581 O O . ILE A 1 71 ? 2.735 6.625 -3.832 1.00 93.06 71 ILE A O 1
ATOM 585 N N . SER A 1 72 ? 2.763 7.242 -5.985 1.00 90.19 72 SER A N 1
ATOM 586 C CA . SER A 1 72 ? 1.305 7.307 -6.109 1.00 90.19 72 SER A CA 1
ATOM 587 C C . SER A 1 72 ? 0.639 5.951 -5.852 1.00 90.19 72 SER A C 1
ATOM 589 O O . SER A 1 72 ? -0.369 5.898 -5.146 1.00 90.19 72 SER A O 1
ATOM 591 N N . ALA A 1 73 ? 1.202 4.853 -6.365 1.00 90.25 73 ALA A N 1
ATOM 592 C CA . ALA A 1 73 ? 0.711 3.501 -6.115 1.00 90.25 73 ALA A CA 1
ATOM 593 C C . ALA A 1 73 ? 0.816 3.105 -4.638 1.00 90.25 73 ALA A C 1
ATOM 595 O O . ALA A 1 73 ? -0.173 2.634 -4.080 1.00 90.25 73 ALA A O 1
ATOM 596 N N . LEU A 1 74 ? 1.965 3.347 -4.003 1.00 95.50 74 LEU A N 1
ATOM 597 C CA . LEU A 1 74 ? 2.193 3.076 -2.585 1.00 95.50 74 LEU A CA 1
ATOM 598 C C . LEU A 1 74 ? 1.181 3.816 -1.707 1.00 95.50 74 LEU A C 1
ATOM 600 O O . LEU A 1 74 ? 0.474 3.186 -0.924 1.00 95.50 74 LEU A O 1
ATOM 604 N N . VAL A 1 75 ? 1.057 5.135 -1.888 1.00 95.94 75 VAL A N 1
ATOM 605 C CA . VAL A 1 75 ? 0.107 5.959 -1.125 1.00 95.94 75 VAL A CA 1
ATOM 606 C C . VAL A 1 75 ? -1.326 5.480 -1.356 1.00 95.94 75 VAL A C 1
ATOM 608 O O . VAL A 1 75 ? -2.076 5.319 -0.398 1.00 95.94 75 VAL A O 1
ATOM 611 N N . THR A 1 76 ? -1.706 5.196 -2.605 1.00 93.50 76 THR A N 1
ATOM 612 C CA . THR A 1 76 ? -3.059 4.716 -2.939 1.00 93.50 76 THR A CA 1
ATOM 613 C C . THR A 1 76 ? -3.382 3.403 -2.231 1.00 93.50 76 THR A C 1
ATOM 615 O O . THR A 1 76 ? -4.453 3.270 -1.643 1.00 93.50 76 THR A O 1
ATOM 618 N N . VAL A 1 77 ? -2.464 2.436 -2.274 1.00 95.69 77 VAL A N 1
ATOM 619 C CA . VAL A 1 77 ? -2.648 1.114 -1.666 1.00 95.69 77 VAL A CA 1
ATOM 620 C C . VAL A 1 77 ? -2.738 1.214 -0.142 1.00 95.69 77 VAL A C 1
ATOM 622 O O . VAL A 1 77 ? -3.660 0.648 0.445 1.00 95.69 77 VAL A O 1
ATOM 625 N N . VAL A 1 78 ? -1.854 1.989 0.494 1.00 97.19 78 VAL A N 1
ATOM 626 C CA . VAL A 1 78 ? -1.867 2.187 1.953 1.00 97.19 78 VAL A CA 1
ATOM 627 C C . VAL A 1 78 ? -3.133 2.919 2.405 1.00 97.19 78 VAL A C 1
ATOM 629 O O . VAL A 1 78 ? -3.775 2.485 3.357 1.00 97.19 78 VAL A O 1
ATOM 632 N N . VAL A 1 79 ? -3.553 3.983 1.712 1.00 96.12 79 VAL A N 1
ATOM 633 C CA . VAL A 1 79 ? -4.795 4.706 2.044 1.00 96.12 79 VAL A CA 1
ATOM 634 C C . VAL A 1 79 ? -6.018 3.809 1.860 1.00 96.12 79 VAL A C 1
ATOM 636 O O . VAL A 1 79 ? -6.868 3.760 2.745 1.00 96.12 79 VAL A O 1
ATOM 639 N N . LYS A 1 80 ? -6.087 3.042 0.762 1.00 95.31 80 LYS A N 1
ATOM 640 C CA . LYS A 1 80 ? -7.169 2.072 0.536 1.00 95.31 80 LYS A CA 1
ATOM 641 C C . LYS A 1 80 ? -7.249 1.056 1.679 1.00 95.31 80 LYS A C 1
ATOM 643 O O . LYS A 1 80 ? -8.344 0.778 2.159 1.00 95.31 80 LYS A O 1
ATOM 648 N N . TYR A 1 81 ? -6.106 0.534 2.124 1.00 96.56 81 TYR A N 1
ATOM 649 C CA . TYR A 1 81 ? -6.035 -0.397 3.248 1.00 96.56 81 TYR A CA 1
ATOM 650 C C . TYR A 1 81 ? -6.534 0.249 4.547 1.00 96.56 81 TYR A C 1
ATOM 652 O O . TYR A 1 81 ? -7.376 -0.325 5.231 1.00 96.56 81 TYR A O 1
ATOM 660 N N . ILE A 1 82 ? -6.080 1.469 4.858 1.00 96.50 82 ILE A N 1
ATOM 661 C CA . ILE A 1 82 ? -6.510 2.213 6.053 1.00 96.50 82 ILE A CA 1
ATOM 662 C C . ILE A 1 82 ? -8.029 2.413 6.061 1.00 96.50 82 ILE A C 1
ATOM 664 O O . ILE A 1 82 ? -8.674 2.113 7.065 1.00 96.50 82 ILE A O 1
ATOM 668 N N . SER A 1 83 ? -8.602 2.880 4.950 1.00 94.94 83 SER A N 1
ATOM 669 C CA . SER A 1 83 ? -10.046 3.103 4.845 1.00 94.94 83 SER A CA 1
ATOM 670 C C . SER A 1 83 ? -10.845 1.802 4.940 1.00 94.94 83 SER A C 1
ATOM 672 O O . SER A 1 83 ? -11.919 1.795 5.536 1.00 94.94 83 SER A O 1
ATOM 674 N N . GLN A 1 84 ? -10.332 0.690 4.399 1.00 94.50 84 GLN A N 1
ATOM 675 C CA . GLN A 1 84 ? -10.970 -0.621 4.536 1.00 94.50 84 GLN A CA 1
ATOM 676 C C . GLN A 1 84 ? -10.966 -1.101 5.995 1.00 94.50 84 GLN A C 1
ATOM 678 O O . GLN A 1 84 ? -12.009 -1.498 6.503 1.00 94.50 84 GLN A O 1
ATOM 683 N N . GLU A 1 85 ? -9.830 -1.001 6.687 1.00 94.00 85 GLU A N 1
ATOM 684 C CA . GLU A 1 85 ? -9.670 -1.438 8.083 1.00 94.00 85 GLU A CA 1
ATOM 685 C C . GLU A 1 85 ? -10.419 -0.571 9.103 1.00 94.00 85 GLU A C 1
ATOM 687 O O . GLU A 1 85 ? -10.675 -0.999 10.231 1.00 94.00 85 GLU A O 1
ATOM 692 N N . ALA A 1 86 ? -10.727 0.674 8.747 1.00 94.00 86 ALA A N 1
ATOM 693 C CA . ALA A 1 86 ? -11.511 1.571 9.586 1.00 94.00 86 ALA A CA 1
ATOM 694 C C . ALA A 1 86 ? -13.015 1.536 9.280 1.00 94.00 86 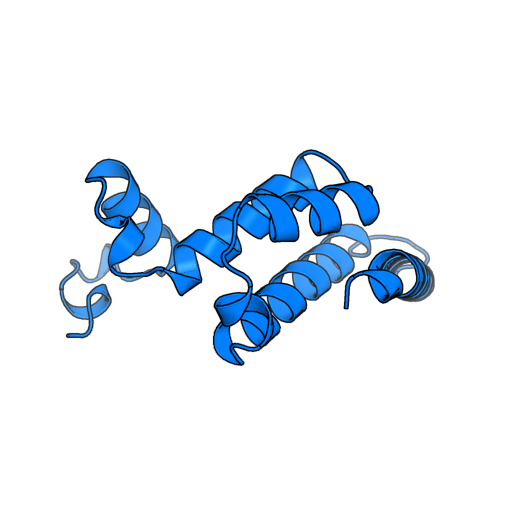ALA A C 1
ATOM 696 O O . ALA A 1 86 ? -13.816 2.031 10.080 1.00 94.00 86 ALA A O 1
ATOM 697 N N . SER A 1 87 ? -13.412 0.957 8.144 1.00 91.75 87 SER A N 1
ATOM 698 C CA . SER A 1 87 ? -14.811 0.871 7.738 1.00 91.75 87 SER A CA 1
ATOM 699 C C . SER A 1 87 ? -15.619 0.014 8.716 1.00 91.75 87 SER A C 1
ATOM 701 O O . SER A 1 87 ? -15.200 -1.071 9.112 1.00 91.75 87 SER A O 1
ATOM 703 N N . GLY A 1 88 ? -16.792 0.502 9.125 1.00 82.62 88 GLY A N 1
ATOM 704 C CA . GLY A 1 88 ? -17.689 -0.219 10.036 1.00 82.62 88 GLY A CA 1
ATOM 705 C C . GLY A 1 88 ? -17.278 -0.212 11.515 1.00 82.62 88 GLY A C 1
ATOM 706 O O . GLY A 1 88 ? -17.965 -0.824 12.330 1.00 82.62 88 GLY A O 1
ATOM 707 N N . ALA A 1 89 ? -16.203 0.489 11.890 1.00 84.75 89 ALA A N 1
ATOM 708 C CA . ALA A 1 89 ? -15.836 0.676 13.290 1.00 84.75 89 ALA A CA 1
ATOM 709 C C . ALA A 1 89 ? -16.655 1.805 13.946 1.00 84.75 89 ALA A C 1
ATOM 711 O O . ALA A 1 89 ? -16.796 2.888 13.381 1.00 84.75 89 ALA A O 1
ATOM 712 N N . ASP A 1 90 ? -17.099 1.589 15.191 1.00 82.50 90 ASP A N 1
ATOM 713 C CA . ASP A 1 90 ? -17.824 2.573 16.028 1.00 82.50 90 ASP A CA 1
ATOM 714 C C . ASP A 1 90 ? -17.039 3.895 16.221 1.00 82.50 90 ASP A C 1
ATOM 716 O O . ASP A 1 90 ? -17.609 4.956 16.453 1.00 82.50 90 ASP A O 1
ATOM 720 N N . LYS A 1 91 ? -15.708 3.837 16.051 1.00 89.69 91 LYS A N 1
ATOM 721 C CA . LYS A 1 91 ? -14.762 4.968 16.064 1.00 89.69 91 LYS A CA 1
ATOM 722 C C . LYS A 1 91 ? -13.873 4.975 14.817 1.00 89.69 91 LYS A C 1
ATOM 724 O O . LYS A 1 91 ? -12.643 4.945 14.908 1.00 89.69 91 LYS A O 1
ATOM 729 N N . GLY A 1 92 ? -14.504 4.924 13.642 1.00 92.00 92 GLY A N 1
ATOM 730 C CA . GLY A 1 92 ? -13.817 4.837 12.348 1.00 92.00 92 GLY A CA 1
ATOM 731 C C . GLY A 1 92 ? -12.752 5.919 12.150 1.00 92.00 92 GLY A C 1
ATOM 732 O O . GLY A 1 92 ? -11.624 5.604 11.788 1.00 92.00 92 GLY A O 1
ATOM 733 N N . GLN A 1 93 ? -13.047 7.174 12.491 1.00 92.38 93 GLN A N 1
ATOM 734 C CA . GLN A 1 93 ? -12.107 8.283 12.298 1.00 92.38 93 GLN A CA 1
ATOM 735 C C . GLN A 1 93 ? -10.865 8.184 13.205 1.00 92.38 93 GLN A C 1
ATOM 737 O O . GLN A 1 93 ? -9.739 8.421 12.760 1.00 92.38 93 GLN A O 1
ATOM 742 N N . GLU A 1 94 ? -11.027 7.808 14.475 1.00 95.25 94 GLU A N 1
ATOM 743 C CA . GLU A 1 94 ? -9.898 7.553 15.374 1.00 95.25 94 GLU A CA 1
ATOM 744 C C . GLU A 1 94 ? -9.067 6.360 14.899 1.00 95.25 94 GLU A C 1
ATOM 746 O O . GLU A 1 94 ? -7.836 6.387 14.999 1.00 95.25 94 GLU A O 1
ATOM 751 N N . ARG A 1 95 ? -9.727 5.328 14.360 1.00 95.38 95 ARG A N 1
ATOM 752 C CA . ARG A 1 95 ? -9.064 4.153 13.790 1.00 95.38 95 ARG A CA 1
ATOM 753 C C . ARG A 1 95 ? -8.248 4.518 12.551 1.00 95.38 95 ARG A C 1
ATOM 755 O O . ARG A 1 95 ? -7.082 4.131 12.495 1.00 95.38 95 ARG A O 1
ATOM 762 N N . GLU A 1 96 ? -8.802 5.297 11.621 1.00 96.31 96 GLU A N 1
ATOM 763 C CA . GLU A 1 96 ? -8.069 5.818 10.458 1.00 96.31 96 GLU A CA 1
ATOM 764 C C . GLU A 1 96 ? -6.840 6.612 10.896 1.00 96.31 96 GLU A C 1
ATOM 766 O O . GLU A 1 96 ? -5.733 6.345 10.431 1.00 96.31 96 GLU A O 1
ATOM 771 N N . LYS A 1 97 ? -7.005 7.538 11.849 1.00 96.75 97 LYS A N 1
ATOM 772 C CA . LYS A 1 97 ? -5.898 8.353 12.363 1.00 96.75 97 LYS A CA 1
ATOM 773 C C . LYS A 1 97 ? -4.800 7.497 12.996 1.00 96.75 97 LYS A C 1
ATOM 775 O O . LYS A 1 97 ? -3.622 7.728 12.738 1.00 96.75 97 LYS A O 1
ATOM 780 N N . ALA A 1 98 ? -5.167 6.503 13.805 1.00 96.94 98 ALA A N 1
ATOM 781 C CA . ALA A 1 98 ? -4.206 5.603 14.436 1.00 96.94 98 ALA A CA 1
ATOM 782 C C . ALA A 1 98 ? -3.434 4.765 13.404 1.00 96.94 98 ALA A C 1
ATOM 784 O O . ALA A 1 98 ? -2.226 4.573 13.540 1.00 96.94 98 ALA A O 1
ATOM 785 N N . LEU A 1 99 ? -4.114 4.282 12.360 1.00 97.12 99 LEU A N 1
ATOM 786 C CA . LEU A 1 99 ? -3.476 3.536 11.278 1.00 97.12 99 LEU A CA 1
ATOM 787 C C . LEU A 1 99 ? -2.578 4.434 10.415 1.00 97.12 99 LEU A C 1
ATOM 789 O O . LEU A 1 99 ? -1.486 4.011 10.043 1.00 97.12 99 LEU A O 1
ATOM 793 N N . LEU A 1 100 ? -2.978 5.678 10.154 1.00 97.00 100 LEU A N 1
ATOM 794 C CA . LEU A 1 100 ? -2.148 6.634 9.425 1.00 97.00 100 LEU A CA 1
ATOM 795 C C . LEU A 1 100 ? -0.852 6.949 10.184 1.00 97.00 100 LEU A C 1
ATOM 797 O O . LEU A 1 100 ? 0.225 6.881 9.598 1.00 97.00 100 LEU A O 1
ATOM 801 N N . GLU A 1 101 ? -0.927 7.211 11.494 1.00 97.81 101 GLU A N 1
ATOM 802 C CA . GLU A 1 101 ? 0.272 7.404 12.328 1.00 97.81 101 GLU A CA 1
ATOM 803 C C . GLU A 1 101 ? 1.155 6.148 12.365 1.00 97.81 101 GLU A C 1
ATOM 805 O O . GLU A 1 101 ? 2.380 6.254 12.360 1.00 97.81 101 GLU A O 1
ATOM 810 N N . LYS A 1 102 ? 0.550 4.953 12.336 1.00 97.88 102 LYS A N 1
ATOM 811 C CA . LYS A 1 102 ? 1.280 3.682 12.264 1.00 97.88 102 LYS A CA 1
ATOM 812 C C . LYS A 1 102 ? 2.072 3.543 10.955 1.00 97.88 102 LYS A C 1
ATOM 814 O O . LYS A 1 102 ? 3.215 3.102 11.006 1.00 97.88 102 LYS A O 1
ATOM 819 N N . TYR A 1 103 ? 1.500 3.904 9.804 1.00 97.56 103 TYR A N 1
ATOM 820 C CA . TYR A 1 103 ? 2.156 3.762 8.491 1.00 97.56 103 TYR A CA 1
ATOM 821 C C . TYR A 1 103 ? 3.016 4.963 8.068 1.00 97.56 103 TYR A C 1
ATOM 823 O O . TYR A 1 103 ? 3.816 4.839 7.143 1.00 97.56 103 TYR A O 1
ATOM 831 N N . LYS A 1 104 ? 2.926 6.093 8.777 1.00 96.38 104 LYS A N 1
ATOM 832 C CA . LYS A 1 104 ? 3.732 7.302 8.552 1.00 96.38 104 LYS A CA 1
ATOM 833 C C . LYS A 1 104 ? 5.247 7.079 8.400 1.00 96.38 104 LYS A C 1
ATOM 835 O O . LYS A 1 104 ? 5.835 7.804 7.619 1.00 96.38 104 LYS A O 1
ATOM 840 N N . PRO A 1 105 ? 5.920 6.130 9.082 1.00 95.94 105 PRO A N 1
ATOM 841 C CA . PRO A 1 105 ? 7.356 5.906 8.869 1.00 95.94 105 PRO A CA 1
ATOM 842 C C . PRO A 1 105 ? 7.720 5.312 7.497 1.00 95.94 105 PRO A C 1
ATOM 844 O O . PRO A 1 105 ? 8.897 5.295 7.143 1.00 95.94 105 PRO A O 1
ATOM 847 N N . VAL A 1 106 ? 6.742 4.767 6.766 1.00 94.00 106 VAL A N 1
ATOM 848 C CA . VAL A 1 106 ? 6.922 4.167 5.432 1.00 94.00 106 VAL A CA 1
ATOM 849 C C . VAL A 1 106 ? 6.593 5.163 4.316 1.00 94.00 106 VAL A C 1
ATOM 851 O O . VAL A 1 106 ? 7.163 5.055 3.231 1.00 94.00 106 VAL A O 1
ATOM 854 N N . LEU A 1 107 ? 5.669 6.093 4.586 1.00 91.00 107 LEU A N 1
ATOM 855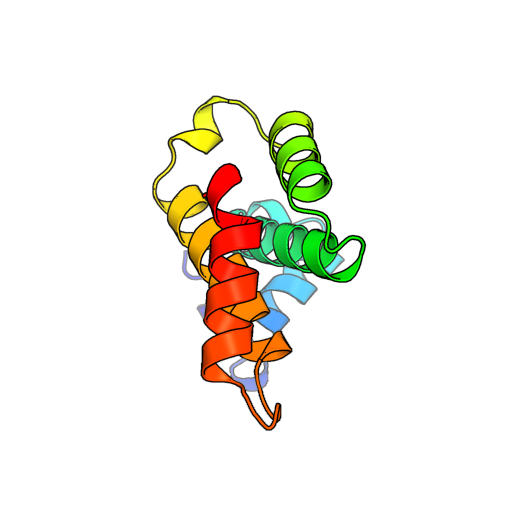 C CA . LEU A 1 107 ? 5.204 7.143 3.672 1.00 91.00 107 LEU A CA 1
ATOM 856 C C . LEU A 1 107 ? 6.102 8.385 3.739 1.00 91.00 107 LEU A C 1
ATOM 858 O O . LEU A 1 107 ? 6.386 8.942 2.657 1.00 91.00 107 LEU A O 1
#

pLDDT: mean 89.68, std 7.33, range [64.75, 97.88]

InterPro domains:
  IPR016024 Armadillo-type fold [SSF48371] (31-107)

Secondary structure (DSSP, 8-state):
--GGGGS-GGG-SHHHHHHHHHTTT-GGGSHHHHHHHHHHHHHHH---HHHHHHHHHHHS-GGGGG-HHHHHHHHHHHHHHHHHHHTT-TTHHHHHHHHHHHHTTT-

Foldseek 3Di:
DPVLVVDDPVQSDLVSSCVVCVVVVNNVVVVLSVLLVVLLVQCVVDVQLVSSLVCCVVVDDPVCVPPPSSVVSNVVSQLVVLQVVLPPDPPSVVSSVVSCVRNVVND

Organism: NCBI:txid36148

Radius of gyration: 15.74 Å; chains: 1; bounding box: 34×26×43 Å